Protein AF-A0A537PBB1-F1 (afdb_monomer)

Sequence (87 aa):
MTLAGKRSRKTHSLGELGALAQASFPEIAEFVSAAKDWTGWAADYRYPADPAAAKPLPEDAELRQALVVIDALAVRLRAANPEPPGS

Solvent-accessible surface area (backbone atoms only — not comparable to full-atom values): 5371 Å² total; per-residue (Å²): 105,70,55,96,90,37,88,50,74,100,72,84,42,50,34,60,53,30,55,62,46,28,78,81,40,62,88,45,46,67,60,28,63,73,36,51,56,52,48,54,46,56,45,44,72,76,52,70,54,62,81,92,75,49,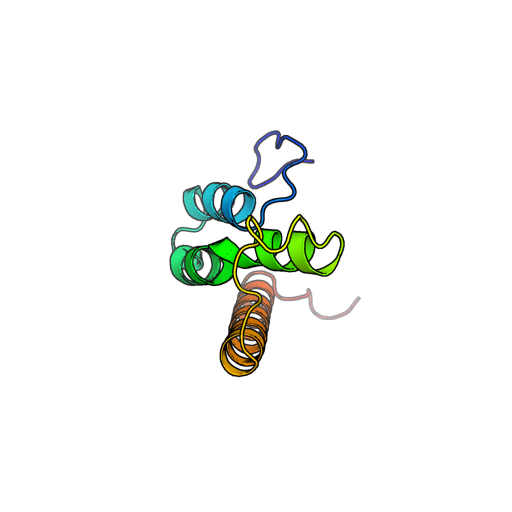75,84,71,77,50,72,68,53,52,54,50,50,51,54,53,52,50,54,51,52,54,51,54,45,70,76,54,65,76,76,87,75,133

Structure (mmCIF, N/CA/C/O backbone):
data_AF-A0A537PBB1-F1
#
_entry.id   AF-A0A537PBB1-F1
#
loop_
_atom_site.group_PDB
_atom_site.id
_atom_site.type_symbol
_atom_site.label_atom_id
_atom_site.label_alt_id
_atom_site.label_comp_id
_atom_site.label_asym_id
_atom_site.label_entity_id
_atom_site.label_seq_id
_atom_site.pdbx_PDB_ins_code
_atom_site.Cartn_x
_atom_site.Cartn_y
_atom_site.Cartn_z
_atom_site.occupancy
_atom_site.B_iso_or_equiv
_atom_site.auth_seq_id
_atom_site.auth_comp_id
_atom_site.auth_asym_id
_atom_site.auth_atom_id
_atom_site.pdbx_PDB_model_num
ATOM 1 N N . MET A 1 1 ? -9.132 19.278 2.102 1.00 49.66 1 MET A N 1
ATOM 2 C CA . MET A 1 1 ? -9.380 17.884 2.506 1.00 49.66 1 MET A CA 1
ATOM 3 C C . MET A 1 1 ? -8.769 17.718 3.885 1.00 49.66 1 MET A C 1
ATOM 5 O O . MET A 1 1 ? -7.700 18.273 4.123 1.00 49.66 1 MET A O 1
ATOM 9 N N . THR A 1 2 ? -9.491 17.105 4.816 1.00 47.31 2 THR A N 1
ATOM 10 C CA . THR A 1 2 ? -9.032 16.924 6.199 1.00 47.31 2 THR A CA 1
ATOM 11 C C . THR A 1 2 ? -8.688 15.450 6.360 1.00 47.31 2 THR A C 1
ATOM 13 O O . THR A 1 2 ? -9.551 14.612 6.123 1.00 47.31 2 THR A O 1
ATOM 16 N N . LEU A 1 3 ? -7.441 15.128 6.704 1.00 55.41 3 LEU A N 1
ATOM 17 C CA . LEU A 1 3 ? -6.999 13.762 7.014 1.00 55.41 3 LEU A CA 1
ATOM 18 C C . LEU A 1 3 ? -6.719 13.703 8.516 1.00 55.41 3 LEU A C 1
ATOM 20 O O . LEU A 1 3 ? -6.000 14.564 9.022 1.00 55.41 3 LEU A O 1
ATOM 24 N N . ALA A 1 4 ? -7.316 12.741 9.228 1.00 60.31 4 ALA A N 1
ATOM 25 C CA . ALA A 1 4 ? -7.157 12.579 10.681 1.00 60.31 4 ALA A CA 1
ATOM 26 C C . ALA A 1 4 ? -7.335 13.896 11.482 1.00 60.31 4 ALA A C 1
ATOM 28 O O . ALA A 1 4 ? -6.553 14.221 12.373 1.00 60.31 4 ALA A O 1
ATOM 29 N N . GLY A 1 5 ? -8.327 14.718 11.114 1.00 56.69 5 GLY A N 1
ATOM 30 C CA . GLY A 1 5 ? -8.607 15.995 11.788 1.00 56.69 5 GLY A CA 1
ATOM 31 C C . GLY A 1 5 ? -7.645 17.151 11.467 1.00 56.69 5 GLY A C 1
ATOM 32 O O . GLY A 1 5 ? -7.815 18.241 12.008 1.00 56.69 5 GLY A O 1
ATOM 33 N N . LYS A 1 6 ? -6.665 1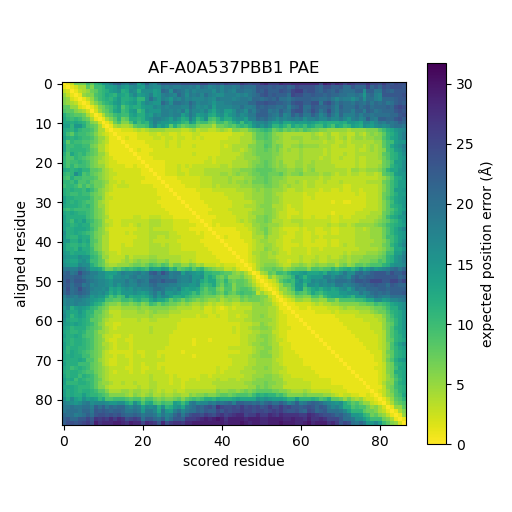6.970 10.567 1.00 53.03 6 LYS A N 1
ATOM 34 C CA . LYS A 1 6 ? -5.694 18.007 10.168 1.00 53.03 6 LYS A CA 1
ATOM 35 C C . LYS A 1 6 ? -5.864 18.438 8.708 1.00 53.03 6 LYS A C 1
ATOM 37 O O . LYS A 1 6 ? -6.248 17.652 7.841 1.00 53.03 6 LYS A O 1
ATOM 42 N N . ARG A 1 7 ? -5.559 19.712 8.425 1.00 51.75 7 ARG A N 1
ATOM 43 C CA . ARG A 1 7 ? -5.596 20.313 7.078 1.00 51.75 7 ARG A CA 1
ATOM 44 C C . ARG A 1 7 ? -4.494 19.668 6.225 1.00 51.75 7 ARG A C 1
ATOM 46 O O . ARG A 1 7 ? -3.322 19.962 6.438 1.00 51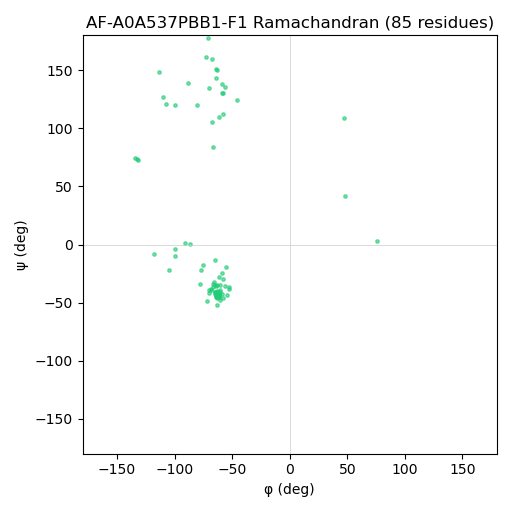.75 7 ARG A O 1
ATOM 53 N N . SER A 1 8 ? -4.844 18.781 5.292 1.00 53.91 8 SER A N 1
ATOM 54 C CA . SER A 1 8 ? -3.855 18.138 4.419 1.00 53.91 8 SER A CA 1
ATOM 55 C C . SER A 1 8 ? -3.608 18.968 3.156 1.00 53.91 8 SER A C 1
ATOM 57 O O . SER A 1 8 ? -4.534 19.534 2.563 1.00 53.91 8 SER A O 1
ATOM 59 N N . ARG A 1 9 ? -2.337 19.066 2.740 1.00 60.00 9 ARG A N 1
ATOM 60 C CA . ARG A 1 9 ? -1.971 19.510 1.383 1.00 60.00 9 ARG A CA 1
ATOM 61 C C . ARG A 1 9 ? -2.431 18.440 0.381 1.00 60.00 9 ARG A C 1
ATOM 63 O O . ARG A 1 9 ? -2.662 17.296 0.767 1.00 60.00 9 ARG A O 1
ATOM 70 N N . LYS A 1 10 ? -2.579 18.797 -0.903 1.00 57.59 10 LYS A N 1
ATOM 71 C CA . LYS A 1 10 ? -2.828 17.820 -1.981 1.00 57.59 10 LYS A CA 1
ATOM 72 C C . LYS A 1 10 ? -1.591 16.929 -2.151 1.00 57.59 10 LYS A C 1
ATOM 74 O O . LYS A 1 10 ? -0.728 17.216 -2.973 1.00 57.59 10 LYS A O 1
ATOM 79 N N . THR A 1 11 ? -1.504 15.888 -1.340 1.00 65.25 11 THR A N 1
ATOM 80 C CA . THR A 1 11 ? -0.449 14.884 -1.381 1.00 65.25 11 THR A CA 1
ATOM 81 C C . THR A 1 11 ? -0.978 13.661 -2.120 1.00 65.25 11 THR A C 1
ATOM 83 O O . THR A 1 11 ? -1.981 13.086 -1.710 1.00 65.25 11 THR A O 1
ATOM 86 N N . HIS A 1 12 ? -0.325 13.295 -3.225 1.00 72.19 12 HIS A N 1
ATOM 87 C CA . HIS A 1 12 ? -0.698 12.137 -4.053 1.00 72.19 12 HIS A CA 1
ATOM 88 C C . HIS A 1 12 ? 0.174 10.905 -3.766 1.00 72.19 12 HIS A C 1
ATOM 90 O O . HIS A 1 12 ? -0.065 9.845 -4.335 1.00 72.19 12 HIS A O 1
ATOM 96 N N . SER A 1 13 ? 1.182 11.045 -2.898 1.00 85.12 13 SER A N 1
ATOM 97 C CA . SER A 1 13 ? 2.050 9.949 -2.475 1.00 85.12 13 SER A CA 1
ATOM 98 C C . SER A 1 13 ? 1.371 9.111 -1.400 1.00 85.12 13 SER A C 1
ATOM 100 O O . SER A 1 13 ? 1.049 9.613 -0.322 1.00 85.12 13 SER A O 1
ATOM 102 N N . LEU A 1 14 ? 1.185 7.822 -1.687 1.00 87.38 14 LEU A N 1
ATOM 103 C CA . LEU A 1 14 ? 0.681 6.845 -0.722 1.00 87.38 14 LEU A CA 1
ATOM 104 C C . LEU A 1 14 ? 1.610 6.726 0.490 1.00 87.38 14 LEU A C 1
ATOM 106 O O . LEU A 1 14 ? 1.119 6.602 1.607 1.00 87.38 14 LEU A O 1
ATOM 110 N N . GLY A 1 15 ? 2.927 6.846 0.296 1.00 86.31 15 GLY A N 1
ATOM 111 C CA . GLY A 1 15 ? 3.889 6.846 1.398 1.00 86.31 15 GLY A CA 1
ATOM 112 C C . GLY A 1 15 ? 3.710 8.047 2.331 1.00 86.31 15 GLY A C 1
ATOM 113 O O . GLY A 1 15 ? 3.674 7.888 3.548 1.00 86.31 15 GLY A O 1
ATOM 114 N N . GLU A 1 16 ? 3.520 9.249 1.779 1.00 86.62 16 GLU A N 1
ATOM 115 C CA . GLU A 1 16 ? 3.298 10.452 2.592 1.00 86.62 16 GLU A CA 1
ATOM 116 C C . GLU A 1 16 ? 1.920 10.445 3.279 1.00 86.62 16 GLU A C 1
ATOM 118 O O . GLU A 1 16 ? 1.816 10.786 4.458 1.00 86.62 16 GLU A O 1
ATOM 123 N N . LEU A 1 17 ? 0.858 10.030 2.574 1.00 86.81 17 LEU A N 1
ATOM 124 C CA . LEU A 1 17 ? -0.476 9.865 3.167 1.00 86.81 17 LEU A CA 1
ATOM 125 C C . LEU A 1 17 ? -0.462 8.819 4.285 1.00 86.81 17 LEU A C 1
ATOM 127 O O . LEU A 1 17 ? -1.033 9.046 5.352 1.00 86.81 17 LEU A O 1
ATOM 131 N N . GLY A 1 18 ? 0.219 7.700 4.045 1.00 88.25 18 GLY A N 1
ATOM 132 C CA . GLY A 1 18 ? 0.409 6.631 5.009 1.00 88.25 18 GLY A CA 1
ATOM 133 C C . GLY A 1 18 ? 1.146 7.106 6.256 1.00 88.25 18 GLY A C 1
ATOM 134 O O . GLY A 1 18 ? 0.657 6.892 7.359 1.00 88.25 18 GLY A O 1
ATOM 135 N N . ALA A 1 19 ? 2.255 7.833 6.101 1.00 86.94 19 ALA A N 1
ATOM 136 C CA . ALA A 1 19 ? 3.015 8.380 7.225 1.00 86.94 19 ALA A CA 1
ATOM 137 C C . ALA A 1 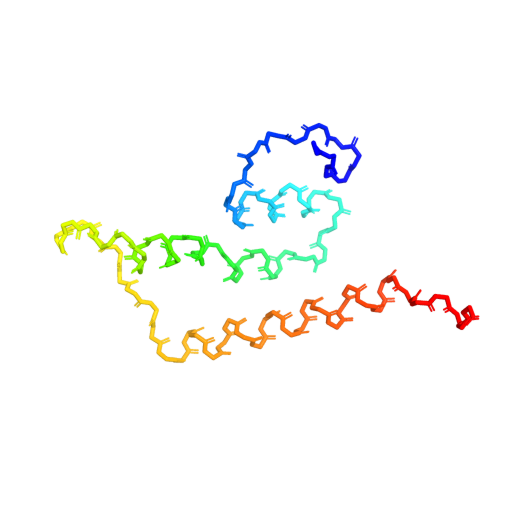19 ? 2.184 9.356 8.080 1.00 86.94 19 ALA A C 1
ATOM 139 O O . ALA A 1 19 ? 2.255 9.330 9.309 1.00 86.94 19 ALA A O 1
ATOM 140 N N . LEU A 1 20 ? 1.352 10.190 7.444 1.00 88.69 20 LEU A N 1
ATOM 141 C CA . LEU A 1 20 ? 0.429 11.076 8.158 1.00 88.69 20 LEU A CA 1
ATOM 142 C C . LEU A 1 20 ? -0.633 10.295 8.941 1.00 88.69 20 LEU A C 1
ATOM 144 O O . LEU A 1 20 ? -0.939 10.657 10.076 1.00 88.69 20 LEU A O 1
ATOM 148 N N . ALA A 1 21 ? -1.193 9.241 8.346 1.00 86.44 21 ALA A N 1
ATOM 149 C CA . ALA A 1 21 ? -2.189 8.396 8.994 1.00 86.44 21 ALA A CA 1
ATOM 150 C C . ALA A 1 21 ? -1.581 7.555 10.131 1.00 86.44 21 ALA A C 1
ATOM 152 O O . ALA A 1 21 ? -2.183 7.453 11.198 1.00 86.44 21 ALA A O 1
ATOM 153 N N . GLN A 1 22 ? -0.364 7.036 9.956 1.00 88.56 22 GLN A N 1
ATOM 154 C CA . GLN A 1 22 ? 0.347 6.223 10.945 1.00 88.56 22 GLN A CA 1
ATOM 155 C C . GLN A 1 22 ? 0.553 6.956 12.280 1.00 88.56 22 GLN A C 1
ATOM 157 O O . GLN A 1 22 ? 0.555 6.324 13.331 1.00 88.56 22 GLN A O 1
ATOM 162 N N . ALA A 1 23 ? 0.666 8.289 12.268 1.00 86.62 23 ALA A N 1
ATOM 163 C CA . ALA A 1 23 ? 0.764 9.085 13.494 1.00 86.62 23 ALA A CA 1
ATOM 164 C C . ALA A 1 23 ? -0.475 8.962 14.405 1.00 86.62 23 ALA A C 1
ATOM 166 O O . ALA A 1 23 ? -0.366 9.141 15.615 1.00 86.62 23 ALA A O 1
ATOM 167 N N . SER A 1 24 ? -1.648 8.685 13.831 1.00 86.44 24 SER A N 1
ATOM 168 C CA . SER A 1 24 ? -2.900 8.468 14.569 1.00 86.44 24 SER A CA 1
ATOM 169 C C . SER A 1 24 ? -3.304 6.996 14.640 1.00 86.44 24 SER A C 1
ATOM 171 O O . SER A 1 24 ? -4.050 6.629 15.540 1.00 86.44 24 SER A O 1
ATOM 173 N N . PHE A 1 25 ? -2.798 6.174 13.720 1.00 88.50 25 PHE A N 1
ATOM 174 C CA . PHE A 1 25 ? -3.111 4.754 13.578 1.00 88.50 25 PHE A CA 1
ATOM 175 C C . PHE A 1 25 ? -1.804 3.956 13.430 1.00 88.50 25 PHE A C 1
ATOM 177 O O . PHE A 1 25 ? -1.443 3.544 12.328 1.00 88.50 25 PHE A O 1
ATOM 184 N N . PRO A 1 26 ? -1.014 3.776 14.500 1.00 89.25 26 PRO A N 1
ATOM 185 C CA . PRO A 1 26 ? 0.281 3.097 14.409 1.00 89.25 26 PRO A CA 1
ATOM 186 C C . PRO A 1 26 ? 0.173 1.661 13.872 1.00 89.25 26 PRO A C 1
ATOM 188 O O . PRO A 1 26 ? 1.114 1.154 13.265 1.00 89.25 26 PRO A O 1
ATOM 191 N N . GLU A 1 27 ? -0.984 1.021 14.028 1.00 87.81 27 GLU A N 1
ATOM 192 C CA . GLU A 1 27 ? -1.281 -0.322 13.543 1.00 87.81 27 GLU A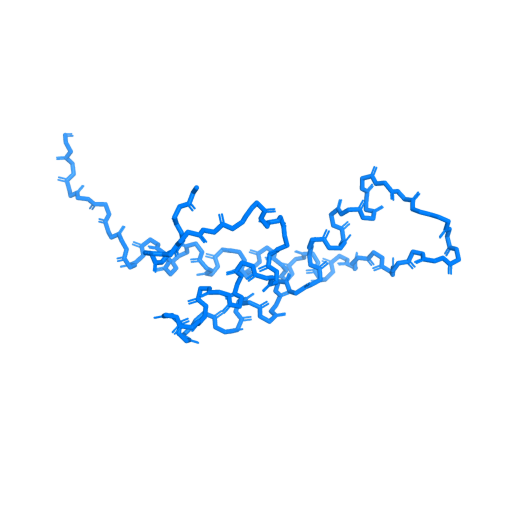 CA 1
ATOM 193 C C . GLU A 1 27 ? -1.290 -0.465 12.015 1.00 87.81 27 GLU A C 1
ATOM 195 O O . GLU A 1 27 ? -1.279 -1.591 11.526 1.00 87.81 27 GLU A O 1
ATOM 200 N N . ILE A 1 28 ? -1.306 0.635 11.249 1.00 89.88 28 ILE A N 1
ATOM 201 C CA . ILE A 1 28 ? -1.229 0.565 9.782 1.00 89.88 28 ILE A CA 1
ATOM 202 C C . ILE A 1 28 ? 0.205 0.620 9.240 1.00 89.88 28 ILE A C 1
ATOM 204 O O . ILE A 1 28 ? 0.392 0.596 8.025 1.00 89.88 28 ILE A O 1
ATOM 208 N N . ALA A 1 29 ? 1.220 0.693 10.110 1.00 91.12 29 ALA A N 1
ATOM 209 C CA . ALA A 1 29 ? 2.623 0.861 9.722 1.00 91.12 29 ALA A CA 1
ATOM 210 C C . ALA A 1 29 ? 3.101 -0.170 8.683 1.00 91.12 29 ALA A C 1
ATOM 212 O O . ALA A 1 29 ? 3.842 0.176 7.763 1.00 91.12 29 ALA A O 1
ATOM 213 N N . GLU A 1 30 ? 2.647 -1.421 8.797 1.00 92.25 30 GLU A N 1
ATOM 214 C CA . GLU A 1 30 ? 2.973 -2.483 7.840 1.00 92.25 30 GLU A CA 1
ATOM 215 C C . GLU A 1 30 ? 2.433 -2.187 6.430 1.00 92.25 30 GLU A C 1
ATOM 217 O O . GLU A 1 30 ? 3.168 -2.317 5.450 1.00 92.25 30 GLU A O 1
ATOM 222 N N . PHE A 1 31 ? 1.197 -1.685 6.323 1.00 92.44 31 PHE A N 1
ATOM 223 C CA . PHE A 1 31 ? 0.577 -1.311 5.049 1.00 92.44 31 PHE A CA 1
ATOM 224 C C . PHE A 1 31 ? 1.262 -0.089 4.434 1.00 92.44 31 PHE A C 1
ATOM 226 O O . PHE A 1 31 ? 1.488 -0.043 3.227 1.00 92.44 31 PHE A O 1
ATOM 233 N N . VAL A 1 32 ? 1.636 0.888 5.266 1.00 91.56 32 VAL A N 1
ATOM 234 C CA . VAL A 1 32 ? 2.361 2.089 4.826 1.00 91.56 32 VAL A CA 1
ATOM 235 C C . VAL A 1 32 ? 3.737 1.724 4.272 1.00 91.56 32 VAL A C 1
ATOM 237 O O . VAL A 1 32 ? 4.118 2.202 3.205 1.00 91.56 32 VAL A O 1
ATOM 240 N N . SER A 1 33 ? 4.462 0.845 4.967 1.00 91.88 33 SER A N 1
ATOM 241 C CA . SER A 1 33 ? 5.764 0.345 4.521 1.00 91.88 33 SER A CA 1
ATOM 242 C C . SER A 1 33 ? 5.654 -0.410 3.194 1.00 91.88 33 SER A C 1
ATOM 244 O O . SER A 1 33 ? 6.431 -0.156 2.272 1.00 91.88 33 SER A O 1
ATOM 246 N N . ALA A 1 34 ? 4.651 -1.283 3.063 1.00 91.69 34 ALA A N 1
ATOM 247 C CA . ALA A 1 34 ? 4.407 -2.046 1.842 1.00 91.69 34 ALA A CA 1
ATOM 248 C C . ALA A 1 34 ? 4.057 -1.151 0.639 1.00 91.69 34 ALA A C 1
ATOM 250 O O . ALA A 1 34 ? 4.470 -1.445 -0.479 1.00 91.69 34 ALA A O 1
ATOM 251 N N . ALA A 1 35 ? 3.349 -0.040 0.863 1.00 91.38 35 ALA A N 1
ATOM 252 C CA . ALA A 1 35 ? 2.894 0.864 -0.193 1.00 91.38 35 ALA A CA 1
ATOM 253 C C . ALA A 1 35 ? 3.907 1.949 -0.607 1.00 91.38 35 ALA A C 1
ATOM 255 O O . ALA A 1 35 ? 3.602 2.768 -1.481 1.00 91.38 35 ALA A O 1
ATOM 256 N N . LYS A 1 36 ? 5.100 1.988 0.005 1.00 87.81 36 LYS A N 1
ATOM 257 C CA . LYS A 1 36 ? 6.049 3.111 -0.116 1.00 87.81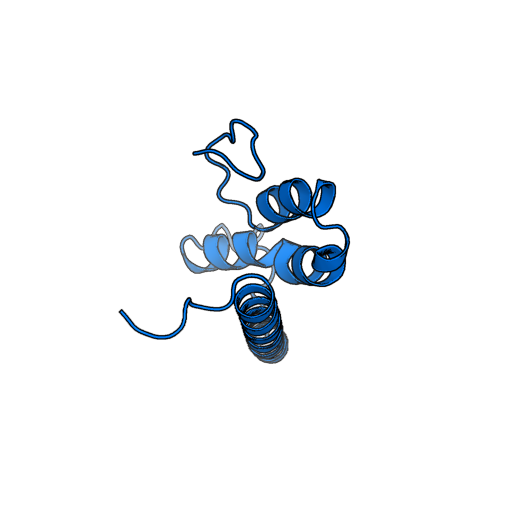 36 LYS A CA 1
ATOM 258 C C . LYS A 1 36 ? 6.440 3.454 -1.562 1.00 87.81 36 LYS A C 1
ATOM 260 O O . LYS A 1 36 ? 6.599 4.630 -1.880 1.00 87.81 36 LYS A O 1
ATOM 265 N N . ASP A 1 37 ? 6.555 2.451 -2.436 1.00 87.62 37 ASP A N 1
ATOM 266 C CA . ASP A 1 37 ? 7.016 2.618 -3.822 1.00 87.62 37 ASP A CA 1
ATOM 267 C C . ASP A 1 37 ? 5.873 2.667 -4.848 1.00 87.62 37 ASP A C 1
ATOM 269 O O . ASP A 1 37 ? 6.086 3.059 -5.994 1.00 87.62 37 ASP A O 1
ATOM 273 N N . TRP A 1 38 ? 4.635 2.357 -4.451 1.00 91.31 38 TRP A N 1
ATOM 274 C CA . TRP A 1 38 ? 3.526 2.157 -5.393 1.00 91.31 38 TRP A CA 1
ATOM 275 C C . TRP A 1 38 ? 3.136 3.424 -6.154 1.00 91.31 38 TRP A C 1
ATOM 277 O O . TRP A 1 38 ? 2.730 3.356 -7.312 1.00 91.31 38 TRP A O 1
ATOM 287 N N . THR A 1 39 ? 3.267 4.602 -5.532 1.00 89.25 39 THR A N 1
ATOM 288 C CA . THR A 1 39 ? 3.055 5.874 -6.249 1.00 89.25 39 THR A CA 1
ATOM 289 C C . THR A 1 39 ? 4.121 6.095 -7.321 1.00 89.25 39 THR A C 1
ATOM 291 O O . THR A 1 39 ? 3.791 6.594 -8.394 1.00 89.25 39 THR A O 1
ATOM 294 N N . GLY A 1 40 ? 5.368 5.698 -7.048 1.00 86.62 40 GLY A N 1
ATOM 295 C CA . GLY A 1 40 ? 6.456 5.736 -8.025 1.00 86.62 40 GLY A CA 1
ATOM 296 C C . GLY A 1 40 ? 6.166 4.805 -9.196 1.00 86.62 40 GLY A C 1
ATOM 297 O O . GLY A 1 40 ? 6.094 5.269 -10.325 1.00 86.62 40 GLY A O 1
ATOM 298 N N . TRP A 1 41 ? 5.839 3.540 -8.915 1.00 89.12 41 TRP A N 1
ATOM 299 C CA . TRP A 1 41 ? 5.457 2.567 -9.945 1.0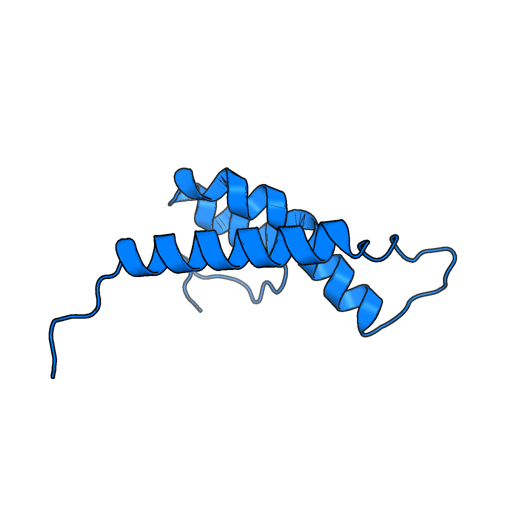0 89.12 41 TRP A CA 1
ATOM 300 C C . TRP A 1 41 ? 4.300 3.053 -10.823 1.00 89.12 41 TRP A C 1
ATOM 302 O O . TRP A 1 41 ? 4.353 2.942 -12.045 1.00 89.12 41 TRP A O 1
ATOM 312 N N . ALA A 1 42 ? 3.261 3.640 -10.222 1.00 88.19 42 ALA A N 1
ATOM 313 C CA . ALA A 1 42 ? 2.127 4.177 -10.969 1.00 88.19 42 ALA A CA 1
ATOM 314 C C . ALA A 1 42 ? 2.497 5.389 -11.842 1.00 88.19 42 ALA A C 1
ATOM 316 O O . ALA A 1 42 ? 1.899 5.579 -12.904 1.00 88.19 42 ALA A O 1
ATOM 317 N N . ALA A 1 43 ? 3.438 6.227 -11.397 1.00 85.44 43 ALA A N 1
ATOM 318 C CA . ALA A 1 43 ? 3.934 7.355 -12.176 1.00 85.44 43 ALA A CA 1
ATOM 319 C C . ALA A 1 43 ? 4.813 6.878 -13.339 1.00 85.44 43 ALA A C 1
ATOM 321 O O . ALA A 1 43 ? 4.540 7.258 -14.475 1.00 85.44 43 ALA A O 1
ATOM 322 N N . ASP A 1 44 ? 5.774 5.995 -13.067 1.00 85.06 44 ASP A N 1
ATOM 323 C CA . ASP A 1 44 ? 6.720 5.462 -14.053 1.00 85.06 44 ASP A CA 1
ATOM 324 C C . ASP A 1 44 ? 6.007 4.640 -15.135 1.00 85.06 44 ASP A C 1
ATOM 326 O O . ASP A 1 44 ? 6.345 4.731 -16.312 1.00 85.06 44 ASP A O 1
ATOM 330 N N . TYR A 1 45 ? 4.952 3.903 -14.772 1.00 84.62 45 TYR A N 1
ATOM 331 C CA . TYR A 1 45 ? 4.109 3.203 -15.742 1.00 84.62 45 TYR A CA 1
ATOM 332 C C . TYR A 1 45 ? 3.351 4.162 -16.677 1.00 84.62 45 TYR A C 1
ATOM 334 O O . TYR A 1 45 ? 3.218 3.900 -17.870 1.00 84.62 45 TYR A O 1
ATOM 342 N N . ARG A 1 46 ? 2.815 5.273 -16.147 1.00 84.25 46 ARG A N 1
ATOM 343 C CA . ARG A 1 46 ? 2.027 6.245 -16.936 1.00 84.25 46 ARG A CA 1
ATOM 344 C C . ARG A 1 46 ? 2.898 7.170 -17.776 1.00 84.25 46 ARG A C 1
ATOM 346 O O . ARG A 1 46 ? 2.476 7.596 -18.848 1.00 84.25 46 ARG A O 1
ATOM 353 N N . TYR A 1 47 ? 4.068 7.510 -17.256 1.00 84.44 47 TYR A N 1
ATOM 354 C CA . TYR A 1 47 ? 4.998 8.465 -17.832 1.00 84.44 47 TYR A CA 1
ATOM 355 C C . TYR A 1 47 ? 6.399 7.858 -17.778 1.00 84.44 47 TYR A C 1
ATOM 357 O O . TYR A 1 47 ? 7.196 8.256 -16.927 1.00 84.44 47 TYR A O 1
ATOM 365 N N . PRO A 1 48 ? 6.698 6.881 -18.650 1.00 75.38 48 PRO A N 1
ATOM 366 C CA . PRO A 1 48 ? 8.020 6.277 -18.686 1.00 75.38 48 PRO A CA 1
ATOM 367 C C . PRO A 1 48 ? 9.056 7.373 -18.954 1.00 75.38 48 PRO A C 1
ATOM 369 O O . PRO A 1 48 ? 9.054 8.008 -20.011 1.00 75.38 48 PRO A O 1
ATOM 372 N N . ALA A 1 49 ? 9.891 7.642 -17.950 1.00 69.25 49 ALA A N 1
ATOM 373 C CA . ALA A 1 49 ? 11.020 8.552 -18.065 1.00 69.25 49 ALA A CA 1
ATOM 374 C C . ALA A 1 49 ? 12.123 7.923 -18.933 1.00 69.25 49 ALA A C 1
ATOM 376 O O . ALA A 1 49 ? 12.007 6.778 -19.374 1.00 69.25 49 ALA A O 1
ATOM 377 N N . ASP A 1 50 ? 13.206 8.672 -19.164 1.00 70.44 50 ASP A N 1
ATOM 378 C CA . ASP A 1 50 ? 14.422 8.136 -19.779 1.00 70.44 50 ASP A CA 1
ATOM 379 C C . ASP A 1 50 ? 14.780 6.783 -19.123 1.00 70.44 50 ASP A C 1
ATOM 381 O O . ASP A 1 50 ? 14.901 6.731 -17.892 1.00 70.44 50 ASP A O 1
ATOM 385 N N . PRO A 1 51 ? 14.922 5.686 -19.892 1.00 65.50 51 PRO A N 1
ATOM 386 C CA . PRO A 1 51 ? 15.230 4.364 -19.352 1.00 65.50 51 PRO A CA 1
ATOM 387 C C . PRO A 1 51 ? 16.497 4.325 -18.483 1.00 65.50 51 PRO A C 1
ATOM 389 O O . PRO A 1 51 ? 16.637 3.413 -17.673 1.00 65.50 51 PRO A O 1
ATOM 392 N N . ALA A 1 52 ? 17.395 5.312 -18.590 1.00 67.19 52 ALA A N 1
ATOM 393 C CA . ALA A 1 52 ? 18.553 5.449 -17.705 1.00 67.19 52 ALA A CA 1
ATOM 394 C C . ALA A 1 52 ? 18.225 5.979 -16.289 1.00 67.19 52 ALA A C 1
ATOM 396 O O . ALA A 1 52 ? 19.043 5.835 -15.381 1.00 67.19 52 ALA A O 1
ATOM 397 N N . ALA A 1 53 ? 17.058 6.600 -16.087 1.00 64.38 53 ALA A N 1
ATOM 398 C CA . ALA A 1 53 ? 16.629 7.217 -14.827 1.00 64.38 53 ALA A CA 1
ATOM 399 C C . ALA A 1 53 ? 15.362 6.582 -14.219 1.00 64.38 53 ALA A C 1
ATOM 401 O O . ALA A 1 53 ? 14.990 6.923 -13.093 1.00 64.38 53 ALA A O 1
ATOM 402 N N . ALA A 1 54 ? 14.694 5.681 -14.943 1.00 66.12 54 ALA A N 1
ATOM 403 C CA . ALA A 1 54 ? 13.498 4.996 -14.468 1.00 66.12 54 ALA A CA 1
ATOM 404 C C . ALA A 1 54 ? 13.834 3.995 -13.349 1.00 66.12 54 ALA A C 1
ATOM 406 O O . ALA A 1 54 ? 14.782 3.211 -13.455 1.00 66.12 54 ALA A O 1
ATOM 407 N N . LYS A 1 55 ? 13.038 3.990 -12.272 1.00 69.81 55 LYS A N 1
ATOM 408 C CA . LYS A 1 55 ? 13.077 2.884 -11.308 1.00 69.81 55 LYS A CA 1
ATOM 409 C C . LYS A 1 55 ? 12.620 1.594 -12.005 1.00 69.81 55 LYS A C 1
ATOM 411 O O . LYS A 1 55 ? 11.796 1.663 -12.920 1.00 69.81 55 LYS A O 1
ATOM 416 N N . PRO A 1 56 ? 13.107 0.417 -11.569 1.00 77.69 56 PRO A N 1
ATOM 417 C CA . PRO A 1 56 ? 12.557 -0.838 -12.054 1.00 77.69 56 PRO A CA 1
ATOM 418 C C . PRO A 1 56 ? 11.057 -0.886 -11.748 1.00 77.69 56 PRO A C 1
ATOM 420 O O . PRO A 1 56 ? 10.624 -0.596 -10.627 1.00 77.69 56 PRO A O 1
ATOM 423 N N . LEU A 1 57 ? 10.273 -1.218 -12.773 1.00 82.69 57 LEU A N 1
ATOM 424 C CA . LEU A 1 57 ? 8.861 -1.540 -12.606 1.00 82.69 57 LEU A CA 1
ATOM 425 C C . LEU A 1 57 ? 8.730 -2.803 -11.740 1.00 82.69 57 LEU A C 1
AT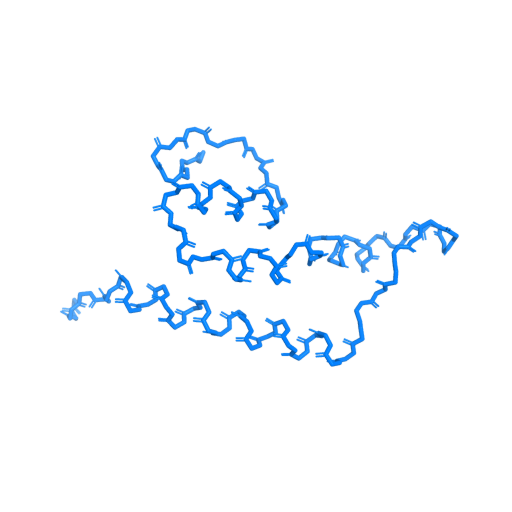OM 427 O O . LEU A 1 57 ? 9.625 -3.650 -11.783 1.00 82.69 57 LEU A O 1
ATOM 431 N N . PRO A 1 58 ? 7.636 -2.934 -10.970 1.00 89.88 58 PRO A N 1
ATOM 432 C CA . PRO A 1 58 ? 7.437 -4.087 -10.109 1.00 89.88 58 PRO A CA 1
ATOM 433 C C . PRO A 1 58 ? 7.316 -5.371 -10.923 1.00 89.88 58 PRO A C 1
ATOM 435 O O . PRO A 1 58 ? 6.686 -5.394 -11.984 1.00 89.88 58 PRO A O 1
ATOM 438 N N . GLU A 1 59 ? 7.861 -6.454 -10.386 1.00 91.81 59 GLU A N 1
ATOM 439 C CA . GLU A 1 59 ? 7.650 -7.795 -10.915 1.00 91.81 59 GLU A CA 1
ATOM 440 C C . GLU A 1 59 ? 6.225 -8.297 -10.619 1.00 91.81 59 GLU A C 1
ATOM 442 O O . GLU A 1 59 ? 5.545 -7.841 -9.694 1.00 91.81 59 GLU A O 1
ATOM 447 N N . ASP A 1 60 ? 5.772 -9.315 -11.356 1.00 93.75 60 ASP A N 1
ATOM 448 C CA . ASP A 1 60 ? 4.458 -9.946 -11.158 1.00 93.75 60 ASP A CA 1
ATOM 449 C C . ASP A 1 60 ? 4.220 -10.404 -9.710 1.00 93.75 60 ASP A C 1
ATOM 451 O O . ASP A 1 60 ? 3.102 -10.320 -9.194 1.00 93.75 60 ASP A O 1
ATOM 455 N N . ALA A 1 61 ? 5.264 -10.901 -9.042 1.00 94.38 61 ALA A N 1
ATOM 456 C CA . ALA A 1 61 ? 5.189 -11.312 -7.644 1.00 94.38 61 ALA A CA 1
ATOM 457 C C . ALA A 1 61 ? 4.917 -10.116 -6.717 1.00 94.38 61 ALA A C 1
ATOM 459 O O . ALA A 1 61 ? 4.090 -10.215 -5.808 1.00 94.38 61 ALA A O 1
ATOM 460 N N . GLU A 1 62 ? 5.550 -8.973 -6.980 1.00 93.12 62 GLU A N 1
ATOM 461 C CA . GLU A 1 62 ? 5.357 -7.736 -6.221 1.00 93.12 62 GLU A CA 1
ATOM 462 C C . GLU A 1 62 ? 3.960 -7.151 -6.455 1.00 93.12 62 GLU A C 1
ATOM 464 O O . GLU A 1 62 ? 3.310 -6.711 -5.506 1.00 93.12 62 GLU A O 1
ATOM 469 N N . LEU A 1 63 ? 3.445 -7.223 -7.687 1.00 93.44 63 LEU A N 1
ATOM 470 C CA . LEU A 1 63 ? 2.072 -6.824 -8.009 1.00 93.44 63 LEU A CA 1
ATOM 471 C C . LEU A 1 63 ? 1.038 -7.692 -7.283 1.00 93.44 63 LEU A C 1
ATOM 473 O O . LEU A 1 63 ? 0.092 -7.169 -6.691 1.00 93.44 63 LEU A O 1
ATOM 477 N N . ARG A 1 64 ? 1.222 -9.018 -7.273 1.00 95.75 64 ARG A N 1
ATOM 478 C CA . ARG A 1 64 ? 0.347 -9.936 -6.522 1.00 95.75 64 ARG A CA 1
ATOM 479 C C . ARG A 1 64 ? 0.396 -9.646 -5.027 1.00 95.75 64 ARG A C 1
ATOM 481 O O . ARG A 1 64 ? -0.652 -9.605 -4.385 1.00 95.75 64 ARG A O 1
ATOM 488 N N . GLN A 1 65 ? 1.586 -9.397 -4.486 1.00 94.44 65 GLN A N 1
ATOM 489 C CA . GLN A 1 65 ? 1.740 -9.023 -3.085 1.00 94.44 65 GLN A CA 1
ATOM 490 C C . GLN A 1 65 ? 1.041 -7.691 -2.781 1.00 94.44 65 GLN A C 1
ATOM 492 O O . GLN A 1 65 ? 0.376 -7.576 -1.753 1.00 94.44 65 GLN A O 1
ATOM 497 N N . ALA A 1 66 ? 1.122 -6.704 -3.676 1.00 94.38 66 ALA A N 1
ATOM 498 C CA . ALA A 1 66 ? 0.435 -5.428 -3.508 1.00 9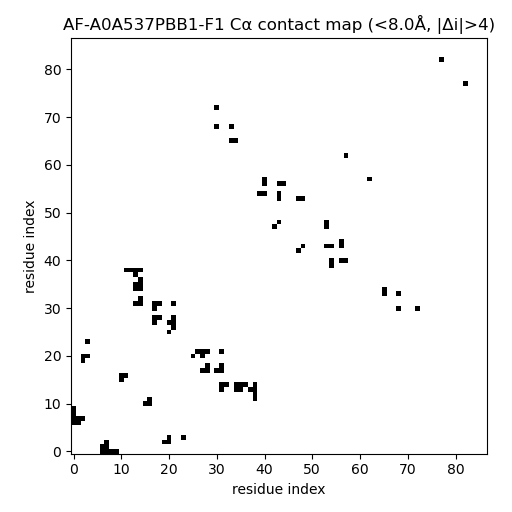4.38 66 ALA A CA 1
ATOM 499 C C . ALA A 1 66 ? -1.091 -5.595 -3.431 1.00 94.38 66 ALA A C 1
ATOM 501 O O . ALA A 1 66 ? -1.729 -4.990 -2.569 1.00 94.38 66 ALA A O 1
ATOM 502 N N . LEU A 1 67 ? -1.674 -6.467 -4.262 1.00 95.44 67 LEU A N 1
ATOM 503 C CA . LEU A 1 67 ? -3.105 -6.787 -4.201 1.00 95.44 67 LEU A CA 1
ATOM 504 C C . LEU A 1 67 ? -3.499 -7.399 -2.849 1.00 95.44 67 LEU A C 1
ATOM 506 O O . LEU A 1 67 ? -4.458 -6.943 -2.231 1.00 95.44 67 LEU A O 1
ATOM 510 N N . VAL A 1 68 ? -2.714 -8.353 -2.338 1.00 96.56 68 VAL A N 1
ATOM 511 C CA . VAL A 1 68 ? -2.944 -8.963 -1.014 1.00 96.56 68 VAL A CA 1
ATOM 512 C C . VAL A 1 68 ? -2.915 -7.912 0.103 1.00 96.56 68 VAL A C 1
ATOM 514 O O . VAL A 1 68 ? -3.759 -7.926 0.998 1.00 96.56 68 VAL A O 1
ATOM 517 N N . VAL A 1 69 ? -1.964 -6.976 0.046 1.00 95.25 69 VAL A N 1
ATOM 518 C CA . VAL A 1 69 ? -1.834 -5.877 1.018 1.00 95.25 69 VAL A CA 1
ATOM 519 C C . VAL A 1 69 ? -3.053 -4.944 0.961 1.00 95.25 69 VAL A C 1
ATOM 521 O O . VAL A 1 69 ? -3.565 -4.546 2.010 1.00 95.25 69 VAL A O 1
ATOM 524 N N . ILE A 1 70 ? -3.547 -4.618 -0.240 1.00 93.94 70 ILE A N 1
ATOM 525 C CA . ILE A 1 70 ? -4.754 -3.796 -0.435 1.00 93.94 70 ILE A CA 1
ATOM 526 C C . ILE A 1 70 ? -5.988 -4.493 0.146 1.00 93.94 70 ILE A C 1
ATOM 528 O O . ILE A 1 70 ? -6.752 -3.863 0.881 1.00 93.94 70 ILE A O 1
ATOM 532 N N . ASP A 1 71 ? -6.168 -5.784 -0.133 1.00 95.75 71 ASP A N 1
ATOM 533 C CA . ASP A 1 71 ? -7.301 -6.558 0.377 1.00 95.75 71 ASP A CA 1
ATOM 534 C C . ASP A 1 71 ? -7.291 -6.635 1.907 1.00 95.75 71 ASP A C 1
ATOM 536 O O . ASP A 1 71 ? -8.317 -6.393 2.552 1.00 95.75 71 ASP A O 1
ATOM 540 N N . ALA A 1 72 ? -6.127 -6.896 2.505 1.00 94.44 72 ALA A N 1
ATOM 541 C CA . ALA A 1 72 ? -5.962 -6.928 3.954 1.00 94.44 72 ALA A CA 1
ATOM 542 C C . ALA A 1 72 ? -6.281 -5.567 4.604 1.00 94.44 72 ALA A C 1
ATOM 544 O O . ALA A 1 72 ? -7.011 -5.511 5.601 1.00 94.44 72 ALA A O 1
ATOM 545 N N . LEU A 1 73 ? -5.814 -4.461 4.012 1.00 91.31 73 LEU A N 1
ATOM 546 C CA . LEU A 1 73 ? -6.154 -3.115 4.477 1.00 91.31 73 LEU A CA 1
ATOM 547 C C . LEU A 1 73 ? -7.664 -2.849 4.362 1.00 91.31 73 LEU A C 1
ATOM 549 O O . LEU A 1 73 ? -8.272 -2.341 5.304 1.00 91.31 73 LEU A O 1
ATOM 553 N N . ALA A 1 74 ? -8.292 -3.223 3.245 1.00 91.06 74 ALA A N 1
ATOM 554 C CA . ALA A 1 74 ? -9.724 -3.033 3.027 1.00 91.06 74 ALA A CA 1
ATOM 555 C C . ALA A 1 74 ? -10.577 -3.813 4.041 1.00 91.06 74 ALA A C 1
ATOM 557 O O . ALA A 1 74 ? -11.550 -3.278 4.575 1.00 91.06 74 ALA A O 1
ATOM 558 N N . VAL A 1 75 ? -10.206 -5.062 4.346 1.00 92.38 75 VAL A N 1
ATOM 559 C CA . VAL A 1 75 ? -10.845 -5.857 5.408 1.00 92.38 75 VAL A CA 1
ATOM 560 C C . VAL A 1 75 ? -10.743 -5.140 6.752 1.00 92.38 75 VAL A C 1
ATOM 562 O O . VAL A 1 75 ? -11.751 -5.001 7.446 1.00 92.38 75 VAL A O 1
ATOM 565 N N . ARG A 1 76 ? -9.559 -4.624 7.098 1.00 88.75 76 ARG A N 1
ATOM 566 C CA . ARG A 1 76 ? -9.337 -3.926 8.369 1.00 88.75 76 ARG A CA 1
ATOM 567 C C . ARG A 1 76 ? -10.156 -2.641 8.483 1.00 88.75 76 ARG A C 1
ATOM 569 O O . ARG A 1 76 ? -10.771 -2.403 9.519 1.00 88.75 76 ARG A O 1
ATOM 576 N N . LEU A 1 77 ? -10.209 -1.841 7.419 1.00 87.06 77 LEU A N 1
ATOM 577 C CA . LEU A 1 77 ? -10.998 -0.607 7.387 1.00 87.06 77 LEU A CA 1
ATOM 578 C C . LEU A 1 77 ? -12.500 -0.881 7.540 1.00 87.06 77 LEU A C 1
ATOM 580 O O . LEU A 1 77 ? -13.170 -0.171 8.285 1.00 87.06 77 LEU A O 1
ATOM 584 N N . ARG A 1 78 ? -13.020 -1.935 6.898 1.00 88.06 78 ARG A N 1
ATOM 585 C CA . ARG A 1 78 ? -14.420 -2.361 7.071 1.00 88.06 78 ARG A CA 1
ATOM 586 C C . ARG A 1 78 ? -14.717 -2.812 8.498 1.00 88.06 78 ARG A C 1
ATOM 588 O O . ARG A 1 78 ? -15.755 -2.457 9.039 1.00 88.06 78 ARG A O 1
ATOM 595 N N . ALA A 1 79 ? -13.805 -3.555 9.123 1.00 87.25 79 ALA A N 1
ATOM 596 C CA . ALA A 1 79 ? -13.966 -3.973 10.515 1.00 87.25 79 ALA A CA 1
ATOM 597 C C . ALA A 1 79 ? -13.957 -2.782 11.494 1.00 87.25 79 ALA A C 1
ATOM 599 O O . ALA A 1 79 ? -14.671 -2.803 12.491 1.00 87.25 79 ALA A O 1
ATOM 600 N N . ALA A 1 80 ? -13.170 -1.740 11.203 1.00 82.56 80 ALA A N 1
ATOM 601 C CA . ALA A 1 80 ? -13.091 -0.527 12.017 1.00 82.56 80 ALA A CA 1
ATOM 602 C C . ALA A 1 80 ? -14.286 0.428 11.828 1.00 82.56 80 ALA A C 1
ATOM 604 O O . ALA A 1 80 ? -14.550 1.250 12.703 1.00 82.56 80 ALA A O 1
ATOM 605 N N . ASN A 1 81 ? -15.004 0.327 10.707 1.00 79.00 81 ASN A N 1
ATOM 606 C CA . ASN A 1 81 ? -16.194 1.121 10.412 1.00 79.00 81 ASN A CA 1
ATOM 607 C C . ASN A 1 81 ? -17.328 0.207 9.918 1.00 79.00 81 ASN A C 1
ATOM 609 O O . ASN A 1 81 ? -17.608 0.190 8.714 1.00 79.00 81 ASN A O 1
ATOM 613 N N . PRO A 1 82 ? -17.940 -0.589 10.815 1.00 69.25 82 PRO A N 1
ATOM 614 C CA . PRO A 1 82 ? -19.026 -1.480 10.435 1.00 69.25 82 PRO A CA 1
ATOM 615 C C . PRO A 1 82 ? -20.168 -0.653 9.837 1.00 69.25 82 PRO A C 1
ATOM 617 O O . PRO A 1 82 ? -20.576 0.353 10.422 1.00 69.25 82 PRO A O 1
ATOM 620 N N . GLU A 1 83 ? -20.671 -1.053 8.665 1.00 65.50 83 GLU A N 1
ATOM 621 C CA . GLU A 1 83 ? -21.868 -0.419 8.114 1.00 65.50 83 GLU A CA 1
ATOM 622 C C . GLU A 1 83 ? -23.006 -0.525 9.142 1.00 65.50 83 GLU A C 1
ATOM 624 O O . GLU A 1 83 ? -23.183 -1.591 9.747 1.00 65.50 83 GLU A O 1
ATOM 629 N N . PRO A 1 84 ? -23.768 0.558 9.384 1.00 58.31 84 PRO A N 1
ATOM 630 C CA . PRO A 1 84 ? -24.946 0.461 10.227 1.00 58.31 84 PRO A CA 1
ATOM 631 C C . PRO A 1 84 ? -25.895 -0.578 9.610 1.00 58.31 84 PRO A C 1
ATOM 633 O O . PRO A 1 84 ? -26.049 -0.604 8.386 1.00 58.31 84 PRO A O 1
ATOM 636 N N . PRO A 1 85 ? -26.518 -1.454 10.416 1.00 54.09 85 PRO A N 1
ATOM 637 C CA . PRO A 1 85 ? -27.432 -2.452 9.885 1.00 54.09 85 PRO A CA 1
ATOM 638 C C . PRO A 1 85 ? -28.604 -1.743 9.198 1.00 54.09 85 PRO A C 1
ATOM 640 O O . PRO A 1 85 ? -29.406 -1.124 9.885 1.00 54.09 85 PRO A O 1
ATOM 643 N N . GLY A 1 86 ? -28.647 -1.830 7.863 1.00 61.00 86 GLY A N 1
ATOM 644 C CA . GLY A 1 86 ? -29.781 -1.546 6.974 1.00 61.00 86 GLY A CA 1
ATOM 645 C C . GLY A 1 86 ? -30.547 -0.240 7.214 1.00 61.00 86 GLY A C 1
ATOM 646 O O . GLY A 1 86 ? -31.340 -0.143 8.147 1.00 61.00 86 GLY A O 1
ATOM 647 N N . SER A 1 87 ? -30.390 0.731 6.308 1.00 43.88 87 SER A N 1
ATOM 648 C CA . SER A 1 87 ? -31.471 1.696 6.033 1.00 43.88 87 SER A CA 1
ATOM 649 C C . SER A 1 87 ? -32.581 1.038 5.221 1.00 43.88 87 SER A C 1
ATOM 651 O O . SER A 1 87 ? -32.240 0.172 4.383 1.00 43.88 87 SER A O 1
#

Mean predicted aligned error: 8.19 Å

Foldseek 3Di:
DADPNHDDDPDPFLLVSQVVNCVVVVVCVVLSVLRRCVSLLVCCVVPVDDPVPRDDHDDPVSVVVNVVSVVVVVVVVCVVPPDDPDD

Secondary structure (DSSP, 8-state):
-EETTEE------HHHHHHHHHTT-GGGHHHHHHTTTHHHHHHHHHS---TTTPPPPPPHHHHHHHHHHHHHHHHHHHHHSPPPS--

pLDDT: mean 80.79, std 14.13, range [43.88, 96.56]

Radius of gyration: 15.7 Å; Cα contacts (8 Å, |Δi|>4): 58; chains: 1; bounding box: 50×32×34 Å